Protein AF-A0A151RTG9-F1 (afdb_monomer_lite)

Secondary structure (DSSP, 8-state):
--HHHHHHHHHHHTT--HHHHHHHHHHH--THHHHHHHHHHHHHHHTTPPP-GGG-

Organism: Cajanus cajan (NCBI:txid3821)

Structure (mmCIF, N/CA/C/O backbone):
data_AF-A0A151RTG9-F1
#
_entry.id   AF-A0A151RTG9-F1
#
loop_
_atom_site.group_PDB
_atom_site.id
_atom_site.type_symbol
_atom_site.label_atom_id
_atom_site.label_alt_id
_atom_site.label_comp_id
_atom_site.label_asym_id
_atom_site.label_entity_id
_atom_site.label_seq_id
_atom_site.pdbx_PDB_ins_code
_atom_site.Cartn_x
_atom_site.Cartn_y
_atom_site.Cartn_z
_atom_site.occupancy
_atom_site.B_iso_or_equiv
_atom_site.auth_seq_id
_atom_site.auth_comp_id
_atom_site.auth_asym_id
_atom_site.auth_atom_id
_atom_site.pdbx_PDB_model_num
ATOM 1 N N . MET A 1 1 ? 7.219 5.744 -15.231 1.00 61.22 1 MET A N 1
ATOM 2 C CA . MET A 1 1 ? 6.665 4.469 -14.729 1.00 61.22 1 MET A CA 1
ATOM 3 C C . MET A 1 1 ? 6.112 4.725 -13.344 1.00 61.22 1 MET A C 1
ATOM 5 O O . MET A 1 1 ? 6.803 5.364 -12.562 1.00 61.22 1 MET A O 1
ATOM 9 N N . ASN A 1 2 ? 4.882 4.299 -13.068 1.00 89.31 2 ASN A N 1
ATOM 10 C CA . ASN A 1 2 ? 4.294 4.412 -11.738 1.00 89.31 2 ASN A CA 1
ATOM 11 C C . ASN A 1 2 ? 4.471 3.062 -11.029 1.00 89.31 2 ASN A C 1
ATOM 13 O O . ASN A 1 2 ? 3.733 2.125 -11.317 1.00 89.31 2 ASN A O 1
ATOM 17 N N . TRP A 1 3 ? 5.481 2.951 -10.161 1.00 92.12 3 TRP A N 1
ATOM 18 C CA . TRP A 1 3 ? 5.793 1.712 -9.434 1.00 92.12 3 TRP A CA 1
ATOM 19 C C . TRP A 1 3 ? 4.590 1.192 -8.632 1.00 92.12 3 TRP A C 1
ATOM 21 O O . TRP A 1 3 ? 4.343 -0.013 -8.622 1.00 92.12 3 TRP A O 1
ATOM 31 N N . LEU A 1 4 ? 3.788 2.099 -8.060 1.00 92.81 4 LEU A N 1
ATOM 32 C CA . LEU A 1 4 ? 2.594 1.739 -7.296 1.00 92.81 4 LEU A CA 1
ATOM 33 C C . LEU A 1 4 ? 1.529 1.082 -8.189 1.00 92.81 4 LEU A C 1
ATOM 35 O O . LEU A 1 4 ? 0.933 0.075 -7.829 1.00 92.81 4 LEU A O 1
ATOM 39 N N . MET A 1 5 ? 1.350 1.583 -9.411 1.00 95.00 5 MET A N 1
ATOM 40 C CA . MET A 1 5 ? 0.427 0.962 -10.366 1.00 95.00 5 MET A CA 1
ATOM 41 C C . MET A 1 5 ? 0.891 -0.445 -10.776 1.00 95.00 5 MET A C 1
ATOM 43 O O . MET A 1 5 ? 0.073 -1.347 -10.944 1.00 95.00 5 MET A O 1
ATOM 47 N N . GLU A 1 6 ? 2.197 -0.652 -10.957 1.00 95.44 6 GLU A N 1
ATOM 48 C CA . GLU A 1 6 ? 2.725 -1.966 -11.343 1.00 95.44 6 GLU A CA 1
ATOM 49 C C . GLU A 1 6 ? 2.610 -2.989 -10.204 1.00 95.44 6 GLU A C 1
ATOM 51 O O . GLU A 1 6 ? 2.239 -4.138 -10.454 1.00 95.44 6 GLU A O 1
ATOM 56 N N . ILE A 1 7 ? 2.844 -2.584 -8.950 1.00 95.06 7 ILE A N 1
ATOM 57 C CA . ILE A 1 7 ? 2.673 -3.491 -7.809 1.00 95.06 7 ILE A CA 1
ATOM 58 C C . ILE A 1 7 ? 1.197 -3.834 -7.565 1.00 95.06 7 ILE A C 1
ATOM 60 O O . ILE A 1 7 ? 0.874 -4.980 -7.255 1.00 95.06 7 ILE A O 1
ATOM 64 N N . GLU A 1 8 ? 0.275 -2.898 -7.810 1.00 95.62 8 GLU A N 1
ATOM 65 C CA . GLU A 1 8 ? -1.165 -3.164 -7.730 1.00 95.62 8 GLU A CA 1
ATOM 66 C C . GLU A 1 8 ? -1.641 -4.173 -8.777 1.00 95.62 8 GLU A C 1
ATOM 68 O O . GLU A 1 8 ? -2.467 -5.033 -8.460 1.00 95.62 8 GLU A O 1
ATOM 73 N N . LYS A 1 9 ? -1.089 -4.140 -9.998 1.00 96.75 9 LYS A N 1
ATOM 74 C CA . LYS A 1 9 ? -1.368 -5.170 -11.015 1.00 96.75 9 LYS A CA 1
ATOM 75 C C . LYS A 1 9 ? -0.928 -6.554 -10.544 1.00 96.75 9 LYS A C 1
ATOM 77 O O . LYS A 1 9 ? -1.672 -7.514 -10.731 1.00 96.75 9 LYS A O 1
ATOM 82 N N . ILE A 1 10 ? 0.248 -6.656 -9.921 1.00 95.56 10 ILE A N 1
ATOM 83 C CA . ILE A 1 10 ? 0.769 -7.915 -9.369 1.00 95.56 10 ILE A CA 1
ATOM 84 C C . ILE A 1 10 ? -0.131 -8.411 -8.234 1.00 95.56 10 ILE A C 1
ATOM 86 O O . ILE A 1 10 ? -0.533 -9.572 -8.230 1.00 95.56 10 ILE A O 1
ATOM 90 N N . PHE A 1 11 ? -0.511 -7.534 -7.301 1.00 96.75 11 PHE A N 1
ATOM 91 C CA . PHE A 1 11 ? -1.437 -7.892 -6.226 1.00 96.75 11 PHE A CA 1
ATOM 92 C C . PHE A 1 11 ? -2.787 -8.362 -6.748 1.00 96.75 11 PHE A C 1
ATOM 94 O O . PHE A 1 11 ? -3.325 -9.331 -6.220 1.00 96.75 11 PHE A O 1
ATOM 101 N N . ASN A 1 12 ? -3.313 -7.711 -7.784 1.00 96.88 12 ASN A N 1
ATOM 102 C CA . ASN A 1 12 ? -4.555 -8.124 -8.420 1.00 96.88 12 ASN A CA 1
ATOM 103 C C . ASN A 1 12 ? -4.412 -9.498 -9.094 1.00 96.88 12 ASN A C 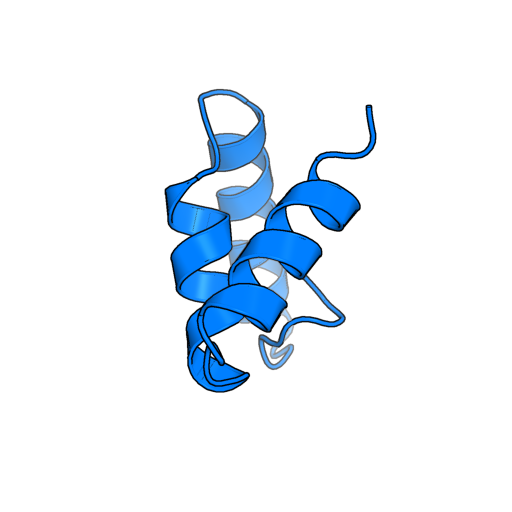1
ATOM 105 O O . ASN A 1 12 ? -5.256 -10.363 -8.898 1.00 96.88 12 ASN A O 1
ATOM 109 N N . ALA A 1 13 ? -3.325 -9.724 -9.836 1.00 97.69 13 ALA A N 1
ATOM 110 C CA . ALA A 1 13 ? -3.075 -10.990 -10.525 1.00 97.69 13 ALA A CA 1
ATOM 111 C C . ALA A 1 13 ? -2.870 -12.180 -9.569 1.00 97.69 13 ALA A C 1
ATOM 113 O O . ALA A 1 13 ? -3.209 -13.304 -9.922 1.00 97.69 13 ALA A O 1
ATOM 114 N N . MET A 1 14 ? -2.316 -11.942 -8.377 1.00 96.44 14 MET A N 1
ATOM 115 C CA . MET A 1 14 ? -2.095 -12.975 -7.355 1.00 96.44 14 MET A CA 1
ATOM 116 C C . MET A 1 14 ? -3.247 -13.109 -6.351 1.00 96.44 14 MET A C 1
ATOM 118 O O . MET A 1 14 ? -3.115 -13.872 -5.398 1.00 96.44 14 MET A O 1
ATOM 122 N N . GLU A 1 15 ? -4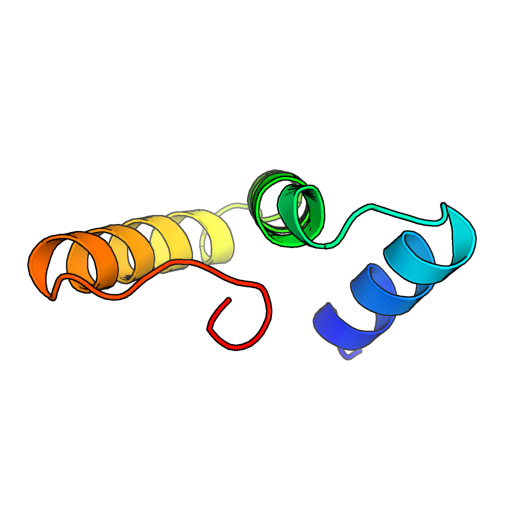.326 -12.333 -6.504 1.00 96.50 15 GLU A N 1
ATOM 123 C CA . GLU A 1 15 ? -5.425 -12.260 -5.528 1.00 96.50 15 GLU A CA 1
ATOM 124 C C . GLU A 1 15 ? -4.918 -11.972 -4.098 1.00 96.50 15 GLU A C 1
ATOM 126 O O . GLU A 1 15 ? -5.355 -12.556 -3.105 1.00 96.50 15 GLU A O 1
ATOM 131 N N . CYS A 1 16 ? -3.945 -11.061 -3.988 1.00 96.75 16 CYS A N 1
ATOM 132 C CA . CYS A 1 16 ? -3.265 -10.771 -2.731 1.00 96.75 16 CYS A CA 1
ATOM 133 C C . CYS A 1 16 ? -4.249 -10.225 -1.678 1.00 96.75 16 CYS A C 1
ATOM 135 O O . CYS A 1 16 ? -4.871 -9.177 -1.909 1.00 96.75 16 CYS A O 1
ATOM 137 N N . PRO A 1 17 ? -4.329 -10.838 -0.479 1.00 94.75 17 PRO A N 1
ATOM 138 C CA . PRO A 1 17 ? -5.146 -10.319 0.610 1.00 94.75 17 PRO A CA 1
ATOM 139 C C . PRO A 1 17 ? -4.747 -8.888 0.980 1.00 94.75 17 PRO A C 1
ATOM 141 O O . PRO A 1 17 ? -3.558 -8.568 1.058 1.00 94.75 17 PRO A O 1
ATOM 144 N N . LEU A 1 18 ? -5.734 -8.038 1.287 1.00 89.62 18 LEU A N 1
ATOM 145 C CA . LEU A 1 18 ? -5.501 -6.633 1.647 1.00 89.62 18 LEU A CA 1
ATOM 146 C C . LEU A 1 18 ? -4.509 -6.489 2.812 1.00 89.62 18 LEU A C 1
ATOM 148 O O . LEU A 1 18 ? -3.604 -5.662 2.757 1.00 89.62 18 LEU A O 1
ATOM 152 N N . ALA A 1 19 ? -4.622 -7.364 3.815 1.00 89.62 19 ALA A N 1
ATOM 153 C CA . ALA A 1 19 ? -3.739 -7.393 4.980 1.00 89.62 19 ALA A CA 1
ATOM 154 C C . ALA A 1 19 ? -2.266 -7.714 4.650 1.00 89.62 19 ALA A C 1
ATOM 156 O O . ALA A 1 19 ? -1.392 -7.492 5.483 1.00 89.62 19 ALA A O 1
ATOM 157 N N . GLN A 1 20 ? -1.973 -8.253 3.461 1.00 94.31 20 GLN A N 1
ATOM 158 C CA . GLN A 1 20 ? -0.616 -8.624 3.048 1.00 94.31 20 GLN A CA 1
ATOM 159 C C . GLN A 1 20 ? 0.041 -7.602 2.115 1.00 94.31 20 GLN A C 1
ATOM 161 O O . GLN A 1 20 ? 1.269 -7.602 2.012 1.00 94.31 20 GLN A O 1
ATOM 166 N N . LYS A 1 21 ? -0.736 -6.718 1.472 1.00 96.12 21 LYS A N 1
ATOM 167 C CA . LYS A 1 21 ? -0.229 -5.781 0.455 1.00 96.12 21 LYS A CA 1
ATOM 168 C C . LYS A 1 21 ? 0.921 -4.920 0.966 1.00 96.12 21 LYS A C 1
ATOM 170 O O . LYS A 1 21 ? 1.984 -4.912 0.359 1.00 96.12 21 LYS A O 1
ATOM 175 N N . VAL A 1 22 ? 0.737 -4.272 2.117 1.00 95.81 22 VAL A N 1
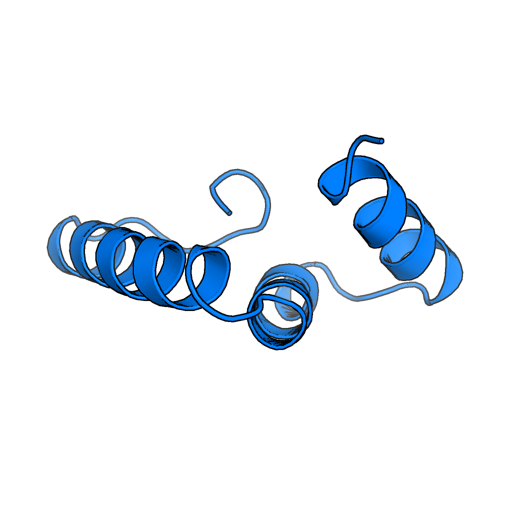ATOM 176 C CA . VAL A 1 22 ? 1.761 -3.397 2.709 1.00 95.81 22 VAL A CA 1
ATOM 177 C C . VAL A 1 22 ? 3.057 -4.164 2.961 1.00 95.81 22 VAL A C 1
ATOM 179 O O . VAL A 1 22 ? 4.117 -3.743 2.522 1.00 95.81 22 VAL A O 1
ATOM 182 N N . ARG A 1 23 ? 2.973 -5.351 3.577 1.00 95.06 23 ARG A N 1
ATOM 183 C CA . ARG A 1 23 ? 4.150 -6.182 3.869 1.00 95.06 23 ARG A CA 1
ATOM 184 C C . ARG A 1 23 ? 4.926 -6.553 2.602 1.00 95.06 23 ARG A C 1
ATOM 186 O O . ARG A 1 23 ? 6.153 -6.517 2.606 1.00 95.06 23 ARG A O 1
ATOM 193 N N . LEU A 1 24 ? 4.225 -6.931 1.533 1.00 96.06 24 LEU A N 1
ATOM 194 C CA . LEU A 1 24 ? 4.855 -7.287 0.258 1.00 96.06 24 LEU A CA 1
ATOM 195 C C . LEU A 1 24 ? 5.424 -6.062 -0.467 1.00 96.06 24 LEU A C 1
ATOM 197 O O . LEU A 1 24 ? 6.498 -6.148 -1.055 1.00 96.06 24 LEU A O 1
ATOM 201 N N . ALA A 1 25 ? 4.740 -4.922 -0.397 1.00 96.19 25 ALA A N 1
ATOM 202 C CA . ALA A 1 25 ? 5.208 -3.685 -1.000 1.00 96.19 25 ALA A CA 1
ATOM 203 C C . ALA A 1 25 ? 6.460 -3.149 -0.308 1.00 96.19 25 ALA A C 1
ATOM 205 O O . ALA A 1 25 ? 7.430 -2.832 -0.992 1.00 96.19 25 ALA A O 1
ATOM 206 N N . THR A 1 26 ? 6.491 -3.162 1.028 1.00 95.69 26 THR A N 1
ATOM 207 C CA . THR A 1 26 ? 7.685 -2.842 1.820 1.00 95.69 26 THR A CA 1
ATOM 208 C C . THR A 1 26 ? 8.859 -3.752 1.460 1.00 95.69 26 THR A C 1
ATOM 210 O O . THR A 1 26 ? 9.971 -3.261 1.291 1.00 95.69 26 THR A O 1
ATOM 213 N N . PHE A 1 27 ? 8.624 -5.058 1.271 1.00 94.81 27 PHE A N 1
ATOM 214 C CA . PHE A 1 27 ? 9.670 -6.003 0.852 1.00 94.81 27 PHE A CA 1
ATOM 215 C C . PHE A 1 27 ? 10.290 -5.653 -0.512 1.00 94.81 27 PHE A C 1
ATOM 217 O O . PHE A 1 27 ? 11.462 -5.932 -0.747 1.00 94.81 27 PHE A O 1
ATOM 224 N N . MET A 1 28 ? 9.519 -5.040 -1.412 1.00 94.88 28 MET A N 1
ATOM 225 C CA . MET A 1 28 ? 9.996 -4.619 -2.729 1.00 94.88 28 MET A CA 1
ATOM 226 C C . MET A 1 28 ? 10.729 -3.271 -2.732 1.00 94.88 28 MET A C 1
ATOM 228 O O . MET A 1 28 ? 11.306 -2.907 -3.760 1.00 94.88 28 MET A O 1
ATOM 232 N N . LEU A 1 29 ? 10.704 -2.513 -1.632 1.00 95.81 29 LEU A N 1
ATOM 233 C CA . LEU A 1 29 ? 11.407 -1.237 -1.553 1.00 95.81 29 LEU A CA 1
ATOM 234 C C . LEU A 1 29 ? 12.918 -1.460 -1.493 1.00 95.81 29 LEU A C 1
ATOM 236 O O . LEU A 1 29 ? 13.420 -2.316 -0.769 1.00 95.81 29 LEU A O 1
ATOM 240 N N . THR A 1 30 ? 13.661 -0.640 -2.228 1.00 95.62 30 THR A N 1
ATOM 241 C CA . THR A 1 30 ? 15.122 -0.727 -2.297 1.00 95.62 30 THR A CA 1
ATOM 242 C C . THR A 1 30 ? 15.766 0.590 -1.894 1.00 95.62 30 THR A C 1
ATOM 244 O O . THR A 1 30 ? 15.286 1.652 -2.293 1.00 95.62 30 THR A O 1
ATOM 247 N N . VAL A 1 31 ? 16.893 0.509 -1.178 1.00 95.50 31 VAL A N 1
ATOM 248 C CA . VAL A 1 31 ? 17.773 1.643 -0.840 1.00 95.50 31 VAL A CA 1
ATOM 249 C C . VAL A 1 31 ? 16.975 2.808 -0.233 1.00 95.50 31 VAL A C 1
ATOM 251 O O . VAL A 1 31 ? 16.395 2.655 0.843 1.00 95.50 31 VAL A O 1
ATOM 254 N N . ASP A 1 32 ? 16.894 3.941 -0.929 1.00 96.62 32 ASP A N 1
ATOM 255 C CA . ASP A 1 32 ? 16.316 5.181 -0.418 1.00 96.62 32 ASP A CA 1
ATOM 256 C C . ASP A 1 32 ? 14.821 5.052 -0.128 1.00 96.62 32 ASP A C 1
ATOM 258 O O . ASP A 1 32 ? 14.337 5.595 0.863 1.00 96.62 32 ASP A O 1
ATOM 262 N N . ALA A 1 33 ? 14.087 4.290 -0.945 1.00 95.69 33 ALA A N 1
ATOM 263 C CA . ALA A 1 33 ? 12.654 4.096 -0.746 1.00 95.69 33 ALA A CA 1
ATOM 264 C C . ALA A 1 33 ? 12.371 3.292 0.531 1.00 95.69 33 ALA A C 1
ATOM 266 O O . ALA A 1 33 ? 11.451 3.620 1.277 1.00 95.69 33 ALA A O 1
ATOM 267 N N . HIS A 1 34 ? 13.201 2.284 0.815 1.00 95.88 34 HIS A N 1
ATOM 268 C CA . HIS A 1 34 ? 13.102 1.504 2.047 1.00 95.88 34 HIS A CA 1
ATOM 269 C C . HIS A 1 34 ? 13.430 2.370 3.268 1.00 95.88 34 HIS A C 1
ATOM 271 O O . HIS A 1 34 ? 12.663 2.403 4.225 1.00 95.88 34 HIS A O 1
ATOM 277 N N . PHE A 1 35 ? 14.530 3.129 3.219 1.00 96.75 35 PHE A N 1
ATOM 278 C CA . PHE A 1 35 ? 14.912 4.021 4.316 1.00 96.75 35 PHE A CA 1
ATOM 279 C C . PHE A 1 35 ? 13.853 5.100 4.591 1.00 96.75 35 PHE A C 1
ATOM 281 O O . PHE A 1 35 ? 13.529 5.383 5.745 1.00 96.75 35 PHE A O 1
ATOM 288 N N . TRP A 1 36 ? 13.281 5.683 3.536 1.00 96.44 36 TRP A N 1
ATOM 289 C CA . TRP A 1 36 ? 12.196 6.650 3.666 1.00 96.44 36 TRP A CA 1
ATOM 290 C C . TRP A 1 36 ? 10.955 6.031 4.317 1.00 96.44 36 TRP A C 1
ATOM 292 O O . TRP A 1 36 ? 10.389 6.630 5.237 1.00 96.44 36 TRP A O 1
ATOM 302 N N . TRP A 1 37 ? 10.564 4.832 3.872 1.00 96.69 37 TRP A N 1
ATOM 303 C CA . TRP A 1 37 ? 9.401 4.120 4.396 1.00 96.69 37 TRP A CA 1
ATOM 304 C C . TRP A 1 37 ? 9.555 3.768 5.876 1.00 96.69 37 TRP A C 1
ATOM 306 O O . TRP A 1 37 ? 8.632 4.020 6.640 1.00 96.69 37 TRP A O 1
ATOM 316 N N . GLU A 1 38 ? 10.723 3.296 6.318 1.00 96.44 38 GLU A N 1
ATOM 317 C CA . GLU A 1 38 ? 10.989 3.021 7.740 1.00 96.44 38 GLU A CA 1
ATOM 318 C C . GLU A 1 38 ? 10.776 4.269 8.614 1.00 96.44 38 GLU A C 1
ATOM 320 O O . GLU A 1 38 ? 10.114 4.224 9.654 1.00 96.44 38 GLU A O 1
ATOM 325 N N . GLY A 1 39 ? 11.266 5.426 8.160 1.00 97.25 39 GLY A N 1
ATOM 326 C CA . GLY A 1 39 ? 11.043 6.691 8.858 1.00 97.25 39 GLY A CA 1
ATOM 327 C C . GLY A 1 39 ? 9.575 7.134 8.859 1.00 97.25 39 GLY A C 1
ATOM 328 O O . GLY A 1 39 ? 9.111 7.723 9.838 1.00 97.25 39 GLY A O 1
ATOM 329 N N . ALA A 1 40 ? 8.835 6.887 7.774 1.00 96.81 40 ALA A N 1
ATOM 330 C CA . ALA A 1 40 ? 7.402 7.173 7.694 1.00 96.81 40 ALA A CA 1
ATOM 331 C C . ALA A 1 40 ? 6.588 6.256 8.614 1.00 96.81 40 ALA A C 1
ATOM 333 O O . ALA A 1 40 ? 5.765 6.748 9.388 1.00 96.81 40 ALA A O 1
ATOM 334 N N . LEU A 1 41 ? 6.890 4.959 8.595 1.00 96.44 41 LEU A N 1
ATOM 335 C CA . LEU A 1 41 ? 6.273 3.943 9.432 1.00 96.44 41 LEU A CA 1
ATOM 336 C C . LEU A 1 41 ? 6.456 4.262 10.918 1.00 96.44 41 LEU A C 1
ATOM 338 O O . LEU A 1 41 ? 5.482 4.217 11.667 1.00 96.44 41 LEU A O 1
ATOM 342 N N . GLN A 1 42 ? 7.657 4.669 11.342 1.00 97.69 42 GLN A N 1
ATOM 343 C CA . GLN A 1 42 ? 7.890 5.064 12.733 1.00 97.69 42 GLN A CA 1
ATOM 344 C C . GLN A 1 42 ? 6.981 6.228 13.154 1.00 97.69 42 GLN A C 1
ATOM 346 O O . GLN A 1 42 ? 6.339 6.163 14.198 1.00 97.69 42 GLN A O 1
ATOM 351 N N . ARG A 1 43 ? 6.845 7.261 12.311 1.00 97.25 43 ARG A N 1
ATOM 352 C CA . ARG A 1 43 ? 5.950 8.396 12.597 1.00 97.25 43 ARG A CA 1
ATOM 353 C C . ARG A 1 43 ? 4.480 7.982 12.668 1.00 97.25 43 ARG A C 1
ATOM 355 O O . ARG A 1 43 ? 3.734 8.535 13.470 1.00 97.25 43 ARG A O 1
ATOM 362 N N . MET A 1 44 ? 4.056 7.034 11.833 1.00 96.44 44 MET A N 1
ATOM 363 C CA . MET A 1 44 ? 2.692 6.499 11.867 1.00 96.44 44 MET A CA 1
ATOM 364 C C . MET A 1 44 ? 2.425 5.736 13.164 1.00 96.44 44 MET A C 1
ATOM 366 O O . MET A 1 44 ? 1.378 5.939 13.775 1.00 96.44 44 MET A O 1
ATOM 370 N N . ILE A 1 45 ? 3.382 4.913 13.603 1.00 95.56 45 ILE A N 1
ATOM 371 C CA . ILE A 1 45 ? 3.309 4.181 14.873 1.00 95.56 45 ILE A CA 1
ATOM 372 C C . ILE A 1 45 ? 3.229 5.163 16.045 1.00 95.56 45 ILE A C 1
ATOM 374 O O . ILE A 1 45 ? 2.318 5.052 16.865 1.00 95.56 45 ILE A O 1
ATOM 378 N N . ASP A 1 46 ? 4.114 6.161 16.086 1.00 97.62 46 ASP A N 1
ATOM 379 C CA . ASP A 1 46 ? 4.138 7.179 17.144 1.00 97.62 46 ASP A CA 1
ATOM 380 C C . ASP A 1 46 ? 2.840 8.008 17.173 1.00 97.62 46 ASP A C 1
ATOM 382 O O . ASP A 1 46 ? 2.379 8.428 18.235 1.00 97.62 46 ASP A O 1
ATOM 386 N N . GLY A 1 47 ? 2.223 8.219 16.006 1.00 97.00 47 GLY A N 1
ATOM 387 C CA . GLY A 1 47 ? 0.939 8.903 15.849 1.00 97.00 47 GLY A CA 1
ATOM 388 C C . GLY A 1 47 ? -0.299 8.025 16.065 1.00 97.00 47 GLY A C 1
ATOM 389 O O . GLY A 1 47 ? -1.413 8.533 15.949 1.00 97.00 47 GLY A O 1
ATOM 390 N N . GLY A 1 48 ? -0.142 6.725 16.342 1.00 96.75 48 GLY A N 1
ATOM 391 C CA . GLY A 1 48 ? -1.261 5.789 16.502 1.00 96.75 48 GLY A CA 1
ATOM 392 C C . GLY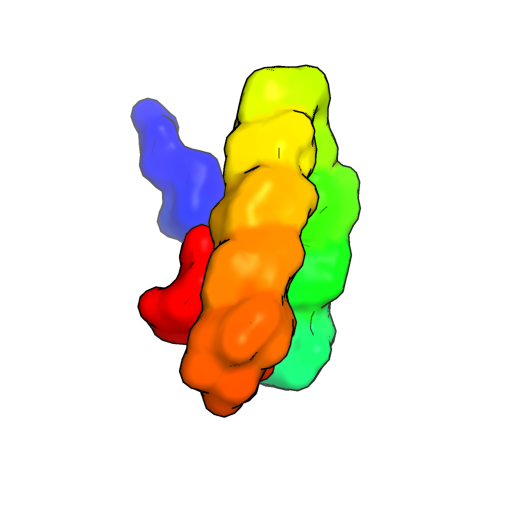 A 1 48 ? -2.070 5.545 15.220 1.00 96.75 48 GLY A C 1
ATOM 393 O O . GLY A 1 48 ? -3.239 5.163 15.289 1.00 96.75 48 GLY A O 1
ATOM 394 N N . VAL A 1 49 ? -1.477 5.779 14.047 1.00 95.69 49 VAL A N 1
ATOM 395 C CA . VAL A 1 49 ? -2.127 5.570 12.748 1.00 95.69 49 VAL A CA 1
ATOM 396 C C . VAL A 1 49 ? -2.133 4.080 12.416 1.00 95.69 49 VAL A C 1
ATOM 398 O O . VAL A 1 49 ? -1.090 3.430 12.371 1.00 95.69 49 VAL A O 1
ATOM 401 N N . GLN A 1 50 ? -3.315 3.530 12.138 1.00 93.25 50 GLN A N 1
ATOM 402 C CA . GLN A 1 50 ? -3.442 2.143 11.701 1.00 93.25 50 GLN A CA 1
ATOM 403 C C . GLN A 1 50 ? -2.893 1.973 10.280 1.00 93.25 50 GLN A C 1
ATOM 405 O O . GLN A 1 50 ? -3.412 2.569 9.338 1.00 93.25 50 GLN A O 1
ATOM 410 N N . LEU A 1 51 ? -1.889 1.112 10.118 1.00 92.19 51 LEU A N 1
ATOM 411 C CA . LEU A 1 51 ? -1.292 0.794 8.823 1.00 92.19 51 LEU A CA 1
ATOM 412 C C . LEU A 1 51 ? -2.267 0.025 7.914 1.00 92.19 51 LEU A C 1
ATOM 414 O O . LEU A 1 51 ? -2.849 -0.982 8.322 1.00 92.19 51 LEU A O 1
ATOM 418 N N . ASN A 1 52 ? -2.423 0.484 6.675 1.00 93.62 52 ASN A N 1
ATOM 419 C CA . ASN A 1 52 ? -3.203 -0.149 5.616 1.00 93.62 52 ASN A CA 1
ATOM 420 C C . ASN A 1 52 ? -2.647 0.257 4.233 1.00 93.62 52 ASN A C 1
ATOM 422 O O . ASN A 1 52 ? -1.622 0.919 4.143 1.00 93.62 52 ASN A O 1
ATOM 426 N N . TRP A 1 53 ? -3.274 -0.195 3.145 1.00 94.25 53 TRP A N 1
ATOM 427 C CA . TRP A 1 53 ? -2.783 0.110 1.794 1.00 94.25 53 TRP A CA 1
ATOM 428 C C . TRP A 1 53 ? -2.975 1.577 1.393 1.00 94.25 53 TRP A C 1
ATOM 430 O O . TRP A 1 53 ? -2.170 2.100 0.637 1.00 94.25 53 TRP A O 1
ATOM 440 N N . ASP A 1 54 ? -4.000 2.250 1.916 1.00 92.50 54 ASP A N 1
ATOM 441 C CA . ASP A 1 54 ? -4.314 3.635 1.546 1.00 92.50 54 ASP A CA 1
ATOM 442 C C . ASP A 1 54 ? -3.317 4.639 2.145 1.00 92.50 54 ASP A C 1
ATOM 444 O O . ASP A 1 54 ? -3.240 5.781 1.694 1.00 92.50 54 ASP A O 1
ATOM 448 N N . ASN A 1 55 ? -2.572 4.228 3.177 1.00 91.69 55 ASN A N 1
ATOM 449 C CA . ASN A 1 55 ? -1.536 5.031 3.828 1.00 91.69 55 ASN A CA 1
ATOM 450 C C . ASN A 1 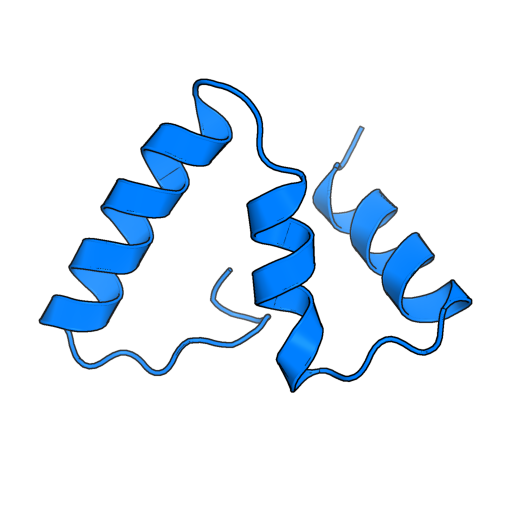55 ? -0.119 4.451 3.701 1.00 91.69 55 ASN A C 1
ATOM 452 O O . ASN A 1 55 ? 0.773 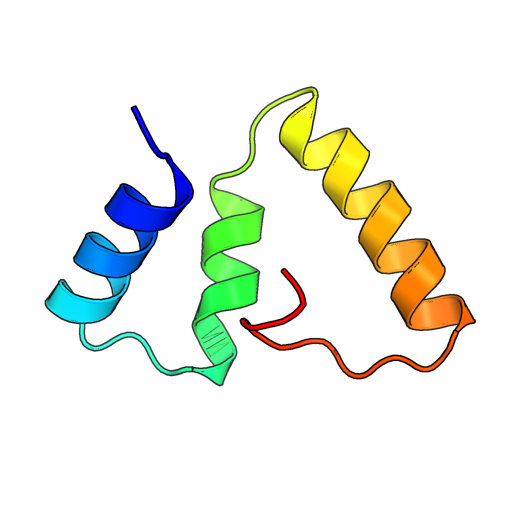4.877 4.440 1.00 91.69 55 ASN A O 1
ATOM 456 N N . PHE A 1 56 ? 0.067 3.513 2.771 1.00 91.88 56 PHE A N 1
ATOM 457 C CA . PHE A 1 56 ? 1.373 3.108 2.259 1.00 91.88 56 PHE A CA 1
ATOM 458 C C . PHE A 1 56 ? 1.857 4.097 1.190 1.00 91.88 56 PHE A C 1
ATOM 460 O O . PHE A 1 56 ? 3.008 4.574 1.307 1.00 91.88 56 PHE A O 1
#

Foldseek 3Di:
DPVLVVLVVVCVVVVPDQVCSVVVVLVPDDDPRNVVVVVVVVVCVVVVHDDTPVSD

pLDDT: mean 94.61, std 4.93, range [61.22, 97.69]

Sequence (56 aa):
MNWLMEIEKIFNAMECPLAQKVRLATFMLTVDAHFWWEGALQRMIDGGVQLNWDNF

Radius of gyration: 11.8 Å; chains: 1; bounding box: 23×22×32 Å